Protein AF-A0A2R6N640-F1 (afdb_monomer_lite)

Radius of gyration: 15.19 Å; chains: 1; bounding box: 31×18×44 Å

Foldseek 3Di:
DVVVLCCCLVPVLVVCLVCLVVCQVVCVVVVHDSVRCNVVSNVSSVVSVVVVVVVVVVVVVVVD

Structure (mmCIF, N/CA/C/O backbone):
data_AF-A0A2R6N640-F1
#
_entry.id   AF-A0A2R6N640-F1
#
loop_
_atom_site.group_PDB
_atom_site.id
_atom_site.type_symbol
_atom_site.label_atom_id
_atom_site.label_alt_id
_atom_site.label_comp_id
_atom_site.label_asym_id
_atom_site.label_entity_id
_atom_site.label_seq_id
_atom_site.pdbx_PDB_ins_code
_atom_site.Cartn_x
_atom_site.Cartn_y
_atom_site.Cartn_z
_atom_site.occupancy
_atom_site.B_iso_or_equiv
_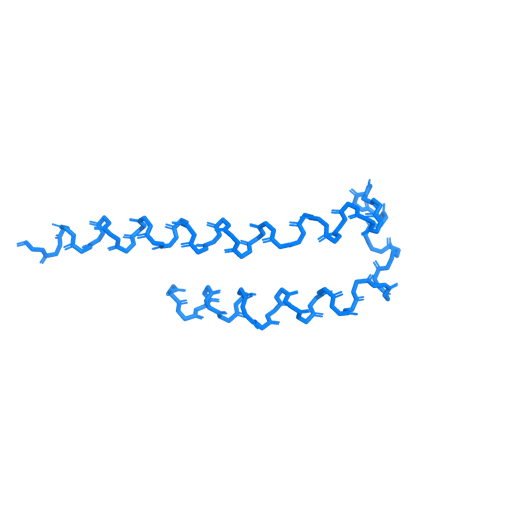atom_site.auth_seq_id
_atom_site.auth_comp_id
_atom_site.auth_asym_id
_atom_site.auth_atom_id
_atom_site.pdbx_PDB_model_num
ATOM 1 N N . VAL A 1 1 ? -15.982 1.944 2.759 1.00 89.25 1 VAL A N 1
ATOM 2 C CA . VAL A 1 1 ? -14.511 2.142 2.773 1.00 89.25 1 VAL A CA 1
ATOM 3 C C . VAL A 1 1 ? -13.772 0.812 2.695 1.00 89.25 1 VAL A C 1
ATOM 5 O O . VAL A 1 1 ? -13.121 0.594 1.686 1.00 89.25 1 VAL A O 1
ATOM 8 N N . LEU A 1 2 ? -13.932 -0.098 3.670 1.00 94.81 2 LEU A N 1
ATOM 9 C CA . LEU A 1 2 ? -13.199 -1.376 3.709 1.00 94.81 2 LEU A CA 1
ATOM 10 C C . LEU A 1 2 ? -13.298 -2.191 2.408 1.00 94.81 2 LEU A C 1
ATOM 12 O O . LEU A 1 2 ? -12.276 -2.556 1.848 1.00 94.81 2 LEU A O 1
ATOM 16 N N . VAL A 1 3 ? -14.511 -2.408 1.888 1.00 97.69 3 VAL A N 1
ATOM 17 C CA . VAL A 1 3 ? -14.715 -3.164 0.636 1.00 97.69 3 VAL A CA 1
ATOM 18 C C . VAL A 1 3 ? -13.942 -2.546 -0.532 1.00 97.69 3 VAL A C 1
ATOM 20 O O . VAL A 1 3 ? -13.254 -3.253 -1.256 1.00 97.69 3 VAL A O 1
ATOM 23 N N . GLY A 1 4 ? -13.995 -1.219 -0.683 1.00 98.12 4 GLY A N 1
ATOM 24 C CA . GLY A 1 4 ? -13.255 -0.519 -1.735 1.00 98.12 4 GLY A CA 1
ATOM 25 C C . GLY A 1 4 ? -11.743 -0.685 -1.592 1.00 98.12 4 GLY A C 1
ATOM 26 O O . GLY A 1 4 ? -11.062 -0.947 -2.575 1.00 98.12 4 GLY A O 1
ATOM 27 N N . VAL A 1 5 ? -11.224 -0.610 -0.364 1.00 98.25 5 VAL A N 1
ATOM 28 C CA . VAL A 1 5 ? -9.799 -0.830 -0.076 1.00 98.25 5 VAL A CA 1
ATOM 29 C C . VAL A 1 5 ? -9.392 -2.257 -0.419 1.00 98.25 5 VAL A C 1
ATOM 31 O O . VAL A 1 5 ? -8.385 -2.445 -1.089 1.00 98.25 5 VAL A O 1
ATOM 34 N N . VAL A 1 6 ? -10.200 -3.250 -0.045 1.00 97.81 6 VAL A N 1
ATOM 35 C CA . VAL A 1 6 ? -9.953 -4.657 -0.386 1.00 97.81 6 VAL A CA 1
ATOM 36 C C . VAL A 1 6 ? -9.911 -4.850 -1.903 1.00 97.81 6 VAL A C 1
ATOM 38 O O . VAL A 1 6 ? -8.965 -5.447 -2.411 1.00 97.81 6 VAL A O 1
ATOM 41 N N . VAL A 1 7 ? -10.873 -4.294 -2.645 1.00 98.62 7 VAL A N 1
ATOM 42 C CA . VAL A 1 7 ? -10.876 -4.363 -4.117 1.00 98.62 7 VAL A CA 1
ATOM 43 C C . VAL A 1 7 ? -9.619 -3.712 -4.699 1.00 98.62 7 VAL A C 1
ATOM 45 O O . VAL A 1 7 ? -8.957 -4.304 -5.551 1.00 98.62 7 VAL A O 1
ATOM 48 N N . VAL A 1 8 ? -9.231 -2.528 -4.222 1.00 98.50 8 VAL A N 1
ATOM 49 C CA . VAL A 1 8 ? -8.011 -1.865 -4.704 1.00 98.50 8 VAL A CA 1
ATOM 50 C C . VAL A 1 8 ? -6.766 -2.704 -4.394 1.00 98.50 8 VAL A C 1
ATOM 52 O O . VAL A 1 8 ? -5.931 -2.912 -5.273 1.00 98.50 8 VAL A O 1
ATOM 55 N N . SER A 1 9 ? -6.647 -3.219 -3.171 1.00 98.00 9 SER A N 1
ATOM 56 C CA . SER A 1 9 ? -5.446 -3.907 -2.699 1.00 98.00 9 SER A CA 1
ATOM 57 C C . SER A 1 9 ? -5.256 -5.306 -3.276 1.00 98.00 9 SER A C 1
ATOM 59 O O . SER A 1 9 ? -4.121 -5.687 -3.552 1.00 98.00 9 SER A O 1
ATOM 61 N N . PHE A 1 10 ? -6.339 -6.062 -3.462 1.00 97.94 10 PHE A N 1
ATOM 62 C CA . PHE A 1 10 ? -6.273 -7.473 -3.852 1.00 97.94 10 PHE A CA 1
ATOM 63 C C . PHE A 1 10 ? -6.686 -7.739 -5.300 1.00 97.94 10 PHE A C 1
ATOM 65 O O . PHE A 1 10 ? -6.437 -8.834 -5.796 1.00 97.94 10 PHE A O 1
ATOM 72 N N . LEU A 1 11 ? -7.278 -6.762 -5.994 1.00 98.31 11 LEU A N 1
ATOM 73 C CA . LEU A 1 11 ? -7.653 -6.907 -7.401 1.00 98.31 11 LEU A CA 1
ATOM 74 C C . LEU A 1 11 ? -6.953 -5.870 -8.279 1.00 98.31 11 LEU A C 1
ATOM 76 O O . LEU A 1 11 ? -6.196 -6.239 -9.173 1.00 98.31 11 LEU A O 1
ATOM 80 N N . VAL A 1 12 ? -7.152 -4.577 -8.007 1.00 98.44 12 VAL A N 1
ATOM 81 C CA . VAL A 1 12 ? -6.664 -3.506 -8.895 1.00 98.44 12 VAL A CA 1
ATOM 82 C C . VAL A 1 12 ? -5.139 -3.454 -8.937 1.00 98.44 12 VAL A C 1
ATOM 84 O O . VAL A 1 12 ? -4.561 -3.477 -10.022 1.00 98.44 12 VAL A O 1
ATOM 87 N N . VAL A 1 13 ? -4.476 -3.406 -7.778 1.00 98.25 13 VAL A N 1
ATOM 88 C CA . VAL A 1 13 ? -3.009 -3.311 -7.724 1.00 98.25 13 VAL A CA 1
ATOM 89 C C . VAL A 1 13 ? -2.339 -4.567 -8.296 1.00 98.25 13 VAL A C 1
ATOM 91 O O . VAL A 1 13 ? -1.476 -4.404 -9.157 1.00 98.25 13 VAL A O 1
ATOM 94 N N . PRO A 1 14 ? -2.732 -5.805 -7.933 1.00 97.88 14 PRO A N 1
ATOM 95 C CA . PRO A 1 14 ? -2.168 -7.005 -8.550 1.00 97.88 14 PRO A CA 1
ATOM 96 C C . PRO A 1 14 ? -2.348 -7.046 -10.070 1.00 97.88 14 PRO A C 1
ATOM 98 O O . PRO A 1 14 ? -1.384 -7.319 -10.781 1.00 97.88 14 PRO A O 1
ATOM 101 N N . ILE A 1 15 ? -3.536 -6.707 -10.585 1.00 98.44 15 ILE A N 1
ATOM 102 C CA . ILE A 1 15 ? -3.764 -6.616 -12.034 1.00 98.44 15 ILE A CA 1
ATOM 103 C C . ILE A 1 15 ? -2.831 -5.569 -12.656 1.00 98.44 15 ILE A C 1
ATOM 105 O O . ILE A 1 15 ? -2.170 -5.855 -13.652 1.00 98.44 15 ILE A O 1
ATOM 109 N N . ALA A 1 16 ? -2.704 -4.384 -12.056 1.00 97.38 16 ALA A N 1
ATOM 110 C CA . ALA A 1 16 ? -1.804 -3.348 -12.557 1.00 97.38 16 ALA A CA 1
ATOM 111 C C . ALA A 1 16 ? -0.334 -3.813 -12.607 1.00 97.38 16 ALA A C 1
ATOM 113 O O . ALA A 1 16 ? 0.365 -3.512 -13.573 1.00 97.38 16 ALA A O 1
ATOM 114 N N . ILE A 1 17 ? 0.125 -4.600 -11.624 1.00 97.06 17 ILE A N 1
ATOM 115 C CA . ILE A 1 17 ? 1.473 -5.200 -11.614 1.00 97.06 17 ILE A CA 1
ATOM 116 C C . ILE A 1 17 ? 1.678 -6.141 -12.813 1.00 97.06 17 ILE A C 1
ATOM 118 O O . ILE A 1 17 ? 2.756 -6.139 -13.411 1.00 97.06 17 IL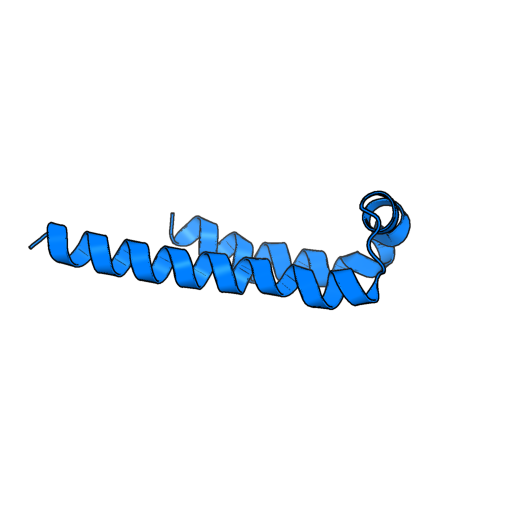E A O 1
ATOM 122 N N . LEU A 1 18 ? 0.661 -6.919 -13.200 1.00 97.31 18 LEU A N 1
ATOM 123 C CA . LEU A 1 18 ? 0.740 -7.806 -14.370 1.00 97.31 18 LEU A CA 1
ATOM 124 C C . LEU A 1 18 ? 0.865 -7.017 -15.682 1.00 97.31 18 LEU A C 1
ATOM 126 O O . LEU A 1 18 ? 1.591 -7.425 -16.588 1.00 97.31 18 LEU A O 1
ATOM 130 N N . PHE A 1 19 ? 0.195 -5.867 -15.776 1.00 97.56 19 PHE A N 1
ATOM 131 C CA . PHE A 1 19 ? 0.206 -5.025 -16.976 1.00 97.56 19 PHE A CA 1
ATOM 132 C C . PHE A 1 19 ? 1.341 -3.991 -17.014 1.00 97.56 19 PHE A C 1
ATOM 134 O O . PHE A 1 19 ? 1.549 -3.361 -18.051 1.00 97.56 19 PHE A O 1
ATOM 141 N N . LEU A 1 20 ? 2.127 -3.856 -15.943 1.00 95.50 20 LEU A N 1
ATOM 142 C CA . LEU A 1 20 ? 3.226 -2.889 -15.824 1.00 95.50 20 LEU A CA 1
ATOM 143 C C . LEU A 1 20 ? 4.200 -2.874 -17.026 1.00 95.50 20 LEU A C 1
ATOM 145 O O . LEU A 1 20 ? 4.510 -1.782 -17.505 1.00 95.50 20 LEU A O 1
ATOM 149 N N . PRO A 1 21 ? 4.641 -4.023 -17.588 1.00 95.56 21 PRO A N 1
ATOM 150 C CA . PRO A 1 21 ? 5.542 -4.037 -18.746 1.00 95.56 21 PRO A CA 1
ATOM 151 C C . PRO A 1 21 ? 4.938 -3.399 -20.003 1.00 95.56 21 PRO A C 1
ATOM 153 O O . PRO A 1 21 ? 5.663 -2.826 -20.813 1.00 95.56 21 PRO A O 1
ATOM 156 N N . HIS A 1 22 ? 3.613 -3.471 -20.153 1.00 96.56 22 HIS A N 1
ATOM 157 C CA . HIS A 1 22 ? 2.880 -2.915 -21.292 1.00 96.56 22 HIS A CA 1
ATOM 158 C C . HIS A 1 22 ? 2.639 -1.404 -21.143 1.00 96.56 22 HIS A C 1
ATOM 160 O O . HIS A 1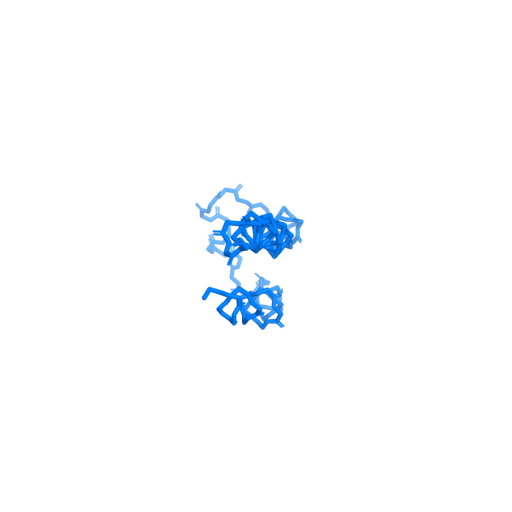 22 ? 2.386 -0.721 -22.130 1.00 96.56 22 HIS A O 1
ATOM 166 N N . ALA A 1 23 ? 2.759 -0.866 -19.925 1.00 95.44 23 ALA A N 1
ATOM 167 C CA . ALA A 1 23 ? 2.561 0.548 -19.604 1.00 95.44 23 ALA A CA 1
ATOM 168 C C . ALA A 1 23 ? 3.884 1.333 -19.492 1.00 95.44 23 ALA A C 1
ATOM 170 O O . ALA A 1 23 ? 3.932 2.386 -18.857 1.00 95.44 23 ALA A O 1
ATOM 171 N N . ARG A 1 24 ? 4.974 0.832 -20.091 1.00 93.62 24 ARG A N 1
ATOM 172 C CA . ARG A 1 24 ? 6.327 1.385 -19.917 1.00 93.62 24 ARG A CA 1
ATOM 173 C C . ARG A 1 24 ? 6.431 2.878 -20.248 1.00 93.62 24 ARG A C 1
ATOM 175 O O . ARG A 1 24 ? 6.988 3.619 -19.447 1.00 93.62 24 ARG A O 1
ATOM 182 N N . SER A 1 25 ? 5.861 3.322 -21.368 1.00 93.88 25 SER A N 1
ATOM 183 C CA . SER A 1 25 ? 5.881 4.738 -21.775 1.00 93.88 25 SER A CA 1
ATOM 184 C C . SER A 1 25 ? 5.182 5.650 -20.764 1.00 93.88 25 SER A C 1
ATOM 186 O O . SER A 1 25 ? 5.651 6.749 -20.480 1.00 93.88 25 SER A O 1
ATOM 188 N N . LEU A 1 26 ? 4.085 5.175 -20.171 1.00 94.31 26 LEU A N 1
ATOM 189 C CA . LEU A 1 26 ? 3.360 5.889 -19.128 1.00 94.31 26 LEU A CA 1
ATOM 190 C C . LEU A 1 26 ? 4.179 5.944 -17.834 1.00 94.31 26 LEU A C 1
ATOM 192 O O . LEU A 1 26 ? 4.305 7.012 -17.250 1.00 94.31 26 LEU A O 1
ATOM 196 N N . ILE A 1 27 ? 4.800 4.842 -17.412 1.00 95.06 27 ILE A N 1
ATOM 197 C CA . ILE A 1 27 ? 5.659 4.803 -16.213 1.00 95.06 27 ILE A CA 1
ATOM 198 C C . ILE A 1 27 ? 6.855 5.755 -16.361 1.00 95.06 27 ILE A C 1
ATOM 200 O O . ILE A 1 27 ? 7.155 6.523 -15.446 1.00 95.06 27 ILE A O 1
ATOM 204 N N . GLU A 1 28 ? 7.495 5.751 -17.531 1.00 94.69 28 GLU A N 1
ATOM 205 C CA . GLU A 1 28 ? 8.616 6.641 -17.848 1.00 94.69 28 GLU A CA 1
ATOM 206 C C . GLU A 1 28 ? 8.183 8.119 -17.885 1.00 94.69 28 GLU A C 1
ATOM 208 O O . GLU A 1 28 ? 8.964 8.980 -17.485 1.00 94.69 28 GLU A O 1
ATOM 213 N N . SER A 1 29 ? 6.928 8.430 -18.247 1.00 95.38 29 SER A N 1
ATOM 214 C CA . SER A 1 29 ? 6.390 9.803 -18.166 1.00 95.38 29 SER A CA 1
ATOM 215 C C . SER A 1 29 ? 6.282 10.346 -16.734 1.00 95.38 29 SER A C 1
ATOM 217 O O . SER A 1 29 ? 6.343 11.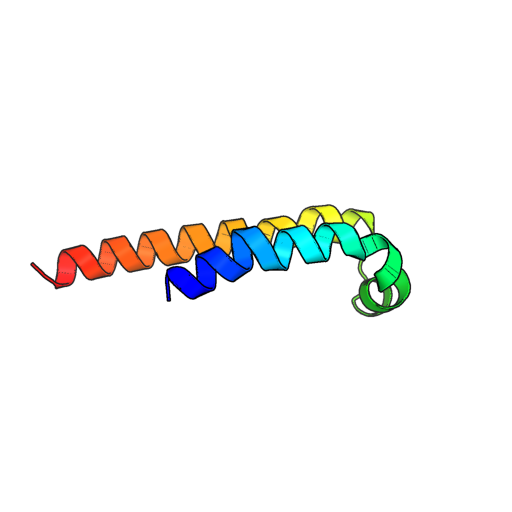556 -16.530 1.00 95.38 29 SER A O 1
ATOM 219 N N . PHE A 1 30 ? 6.204 9.461 -15.734 1.00 92.81 30 PHE A N 1
ATOM 220 C CA . PHE A 1 30 ? 6.295 9.819 -14.314 1.00 92.81 30 PHE A CA 1
ATOM 221 C C . PHE A 1 30 ? 7.748 9.862 -13.804 1.00 92.81 30 PHE A C 1
ATOM 223 O O . PHE A 1 30 ? 7.973 9.990 -12.602 1.00 92.81 30 PHE A O 1
ATOM 230 N N . GLY A 1 31 ? 8.744 9.727 -14.689 1.00 93.69 31 GLY A N 1
ATOM 231 C CA . GLY A 1 31 ? 10.165 9.685 -14.332 1.00 93.69 31 GLY A CA 1
ATOM 232 C C . GLY A 1 31 ? 10.579 8.408 -13.596 1.00 93.69 31 GLY A C 1
ATOM 233 O O . GLY A 1 31 ? 11.652 8.355 -12.995 1.00 93.69 31 GLY A O 1
ATOM 234 N N . LEU A 1 32 ? 9.734 7.374 -13.613 1.00 94.75 32 LEU A N 1
ATOM 235 C CA . LEU A 1 32 ? 9.998 6.114 -12.932 1.00 94.75 32 LEU A CA 1
ATOM 236 C C . LEU A 1 32 ? 10.652 5.115 -13.883 1.00 94.75 32 LEU A C 1
ATOM 238 O O . LEU A 1 32 ? 10.275 4.970 -15.042 1.00 94.75 32 LEU A O 1
ATOM 242 N N . THR A 1 33 ? 11.605 4.351 -13.353 1.00 96.06 33 THR A N 1
ATOM 243 C CA . THR A 1 33 ? 12.057 3.126 -14.020 1.00 96.06 33 THR A CA 1
ATOM 244 C C . THR A 1 33 ? 11.051 2.004 -13.774 1.00 96.06 33 THR A C 1
ATOM 246 O O . THR A 1 33 ? 10.367 1.983 -12.748 1.00 96.06 33 THR A O 1
ATOM 249 N N . LEU A 1 34 ? 11.010 1.008 -14.664 1.00 95.69 34 LEU A N 1
ATOM 250 C CA . LEU A 1 34 ? 10.142 -0.163 -14.488 1.00 95.69 34 LEU A CA 1
ATOM 251 C C . LEU A 1 34 ? 10.409 -0.879 -13.150 1.00 95.69 34 LEU A C 1
ATOM 253 O O . LEU A 1 34 ? 9.479 -1.270 -12.448 1.00 95.69 34 LEU A O 1
ATOM 257 N N . ARG A 1 35 ? 11.683 -0.981 -12.749 1.00 95.81 35 ARG A N 1
ATOM 258 C CA . ARG A 1 35 ? 12.080 -1.539 -11.448 1.00 95.81 35 ARG A CA 1
ATOM 259 C C . ARG A 1 35 ? 11.501 -0.734 -10.284 1.00 95.81 35 ARG A C 1
ATOM 261 O O . ARG A 1 35 ? 10.977 -1.327 -9.346 1.00 95.81 35 ARG A O 1
ATOM 268 N N . ALA A 1 36 ? 11.598 0.595 -10.335 1.00 97.06 36 ALA A N 1
ATOM 269 C CA . ALA A 1 36 ? 11.043 1.455 -9.293 1.00 97.06 36 ALA A CA 1
ATOM 270 C C . ALA A 1 36 ? 9.518 1.302 -9.197 1.00 97.06 36 ALA A C 1
ATOM 272 O O . ALA A 1 36 ? 8.990 1.210 -8.093 1.00 97.06 36 ALA A O 1
ATOM 273 N N . ALA A 1 37 ? 8.824 1.183 -10.332 1.00 96.25 37 ALA A N 1
ATOM 274 C CA . ALA A 1 37 ? 7.383 0.951 -10.355 1.00 96.25 37 ALA A CA 1
ATOM 275 C C . ALA A 1 37 ? 6.997 -0.378 -9.680 1.00 96.25 37 ALA A C 1
ATOM 277 O O . ALA A 1 37 ? 6.093 -0.385 -8.849 1.00 96.25 37 ALA A O 1
ATOM 278 N N . TYR A 1 38 ? 7.721 -1.475 -9.943 1.00 96.56 38 TYR A N 1
ATOM 279 C CA . TYR A 1 38 ? 7.489 -2.761 -9.264 1.00 96.56 38 TYR A CA 1
ATOM 280 C C . TYR A 1 38 ? 7.690 -2.702 -7.745 1.00 96.56 38 TYR A C 1
ATOM 282 O O . TYR A 1 38 ? 7.014 -3.422 -7.015 1.00 96.56 38 TYR A O 1
ATOM 290 N N . LEU A 1 39 ? 8.598 -1.852 -7.262 1.00 96.00 39 LEU A N 1
ATOM 291 C CA . LEU A 1 39 ? 8.839 -1.667 -5.828 1.00 96.00 39 LEU A CA 1
ATOM 292 C C . LEU A 1 39 ? 7.805 -0.737 -5.180 1.00 96.00 39 LEU A C 1
ATOM 294 O O . LEU A 1 39 ? 7.404 -0.960 -4.040 1.00 96.00 39 LEU A O 1
ATOM 298 N N . ALA A 1 40 ? 7.366 0.297 -5.899 1.00 96.00 40 ALA A N 1
ATOM 299 C CA . ALA A 1 40 ? 6.468 1.319 -5.376 1.00 96.00 40 ALA A CA 1
ATOM 300 C C . ALA A 1 40 ? 4.991 0.900 -5.404 1.00 96.00 40 ALA A C 1
ATOM 302 O O . ALA A 1 40 ? 4.261 1.201 -4.462 1.00 96.00 40 ALA A O 1
ATOM 303 N N . LEU A 1 41 ? 4.528 0.194 -6.443 1.00 96.06 41 LEU A N 1
ATOM 304 C CA . LEU A 1 41 ? 3.106 -0.159 -6.584 1.00 96.06 41 LEU A CA 1
ATOM 305 C C . LEU A 1 41 ? 2.554 -0.966 -5.391 1.00 96.06 41 LEU A C 1
ATOM 307 O O . LEU A 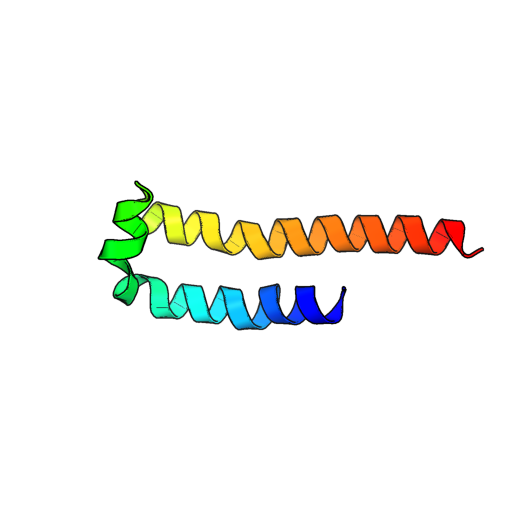1 41 ? 1.472 -0.626 -4.910 1.00 96.06 41 LEU A O 1
ATOM 311 N N . PRO A 1 42 ? 3.277 -1.967 -4.841 1.00 97.00 42 PRO A N 1
ATOM 312 C CA . PRO A 1 42 ? 2.855 -2.696 -3.641 1.00 97.00 42 PRO A CA 1
ATOM 313 C C . PRO A 1 42 ? 2.817 -1.854 -2.357 1.00 97.00 42 PRO A C 1
ATOM 315 O O . PRO A 1 42 ? 2.228 -2.284 -1.366 1.00 97.00 42 PRO A O 1
ATOM 318 N N . MET A 1 43 ? 3.391 -0.647 -2.337 1.00 97.94 43 MET A N 1
ATOM 319 C CA . MET A 1 43 ? 3.247 0.252 -1.185 1.00 97.94 43 MET A CA 1
ATOM 320 C C . MET A 1 43 ? 1.830 0.815 -1.074 1.00 97.94 43 MET A C 1
ATOM 322 O O . MET A 1 43 ? 1.367 1.088 0.031 1.00 97.94 43 MET A O 1
ATOM 326 N N . ILE A 1 44 ? 1.107 0.922 -2.193 1.00 97.94 44 ILE A N 1
ATOM 327 C CA . ILE A 1 44 ? -0.288 1.373 -2.213 1.00 97.94 44 ILE A CA 1
ATOM 328 C C . ILE A 1 44 ? -1.172 0.478 -1.322 1.00 97.94 44 ILE A C 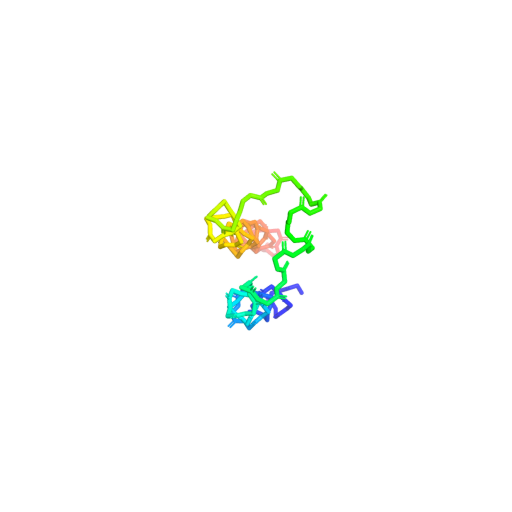1
ATOM 330 O O . ILE A 1 44 ? -1.785 1.012 -0.395 1.00 97.94 44 ILE A O 1
ATOM 334 N N . PRO A 1 45 ? -1.245 -0.859 -1.510 1.00 97.81 45 PRO A N 1
ATOM 335 C CA . PRO A 1 45 ? -2.042 -1.708 -0.633 1.00 97.81 45 PRO A CA 1
ATOM 336 C C . PRO A 1 45 ? -1.542 -1.691 0.812 1.00 97.81 45 PRO A C 1
ATOM 338 O O . PRO A 1 45 ? -2.370 -1.665 1.716 1.00 97.81 45 PRO A O 1
ATOM 341 N N . ALA A 1 46 ? -0.227 -1.640 1.052 1.00 98.06 46 ALA A N 1
ATOM 342 C CA . ALA A 1 46 ? 0.318 -1.598 2.410 1.00 98.06 46 ALA A CA 1
ATOM 343 C C . ALA A 1 46 ? -0.171 -0.365 3.193 1.00 98.06 46 ALA A C 1
ATOM 345 O O . ALA A 1 46 ? -0.691 -0.495 4.304 1.00 98.06 46 ALA A O 1
ATOM 346 N N . VAL A 1 47 ? -0.065 0.826 2.595 1.00 98.44 47 VAL A N 1
ATOM 347 C CA . VAL A 1 47 ? -0.501 2.081 3.224 1.00 98.44 47 VAL A CA 1
ATOM 348 C C . VAL A 1 47 ? -2.019 2.122 3.375 1.00 98.44 47 VAL A C 1
ATOM 350 O O . VAL A 1 47 ? -2.510 2.490 4.442 1.00 98.44 47 VAL A O 1
ATOM 353 N N . LEU A 1 48 ? -2.775 1.710 2.351 1.00 98.31 48 LEU A N 1
ATOM 354 C CA . LEU A 1 48 ? -4.238 1.691 2.418 1.00 98.31 48 LEU A CA 1
ATOM 355 C C . LEU A 1 48 ? -4.742 0.757 3.524 1.00 98.31 48 LEU A C 1
ATOM 357 O O . LEU A 1 48 ? -5.585 1.155 4.330 1.00 98.31 48 LEU A O 1
ATOM 361 N N . LEU A 1 49 ? -4.221 -0.469 3.595 1.00 98.06 49 LEU A N 1
ATOM 362 C CA . LEU A 1 49 ? -4.621 -1.440 4.614 1.00 98.06 49 LEU A CA 1
ATOM 363 C C . LEU A 1 49 ? -4.216 -0.974 6.017 1.00 98.06 49 LEU A C 1
ATOM 365 O O . LEU A 1 49 ? -5.035 -1.025 6.931 1.00 98.06 49 LEU A O 1
ATOM 369 N N . GLY A 1 50 ? -3.008 -0.430 6.187 1.00 98.00 50 GLY A N 1
ATOM 370 C CA . GLY A 1 50 ? -2.567 0.125 7.469 1.00 98.00 50 GLY A CA 1
ATOM 371 C C . GLY A 1 50 ? -3.431 1.300 7.938 1.00 98.00 50 GLY A C 1
ATOM 372 O O . GLY A 1 50 ? -3.946 1.290 9.057 1.00 98.00 50 GLY A O 1
ATOM 373 N N . ALA A 1 51 ? -3.665 2.289 7.071 1.00 98.31 51 ALA A N 1
ATOM 374 C CA . ALA A 1 51 ? -4.491 3.453 7.394 1.00 98.31 51 ALA A CA 1
ATOM 375 C C . ALA A 1 51 ? -5.939 3.057 7.724 1.00 98.31 51 ALA A C 1
ATOM 377 O O . ALA A 1 51 ? -6.547 3.590 8.655 1.00 98.31 51 ALA A O 1
ATOM 378 N N . THR A 1 52 ? -6.492 2.094 6.987 1.00 98.06 52 THR A N 1
ATOM 379 C CA . THR A 1 52 ? -7.869 1.628 7.204 1.00 98.06 52 THR A CA 1
ATOM 380 C C . THR A 1 52 ? -8.011 0.786 8.464 1.00 98.06 52 THR A C 1
ATOM 382 O O . THR A 1 52 ? -9.039 0.897 9.131 1.00 98.06 52 THR A O 1
ATOM 385 N N . ALA A 1 53 ? -6.980 0.032 8.851 1.00 97.12 53 ALA A N 1
ATOM 386 C CA . ALA A 1 53 ? -6.930 -0.651 10.139 1.00 97.12 53 ALA A CA 1
ATOM 387 C C . ALA A 1 53 ? -6.932 0.350 11.306 1.00 97.12 53 ALA A C 1
ATOM 389 O O . ALA A 1 53 ? -7.728 0.207 12.236 1.00 97.12 53 ALA A O 1
ATOM 390 N N . VAL A 1 54 ? -6.114 1.410 11.231 1.00 97.94 54 VAL A N 1
ATOM 391 C CA . VAL A 1 54 ? -6.098 2.481 12.246 1.00 97.94 54 VAL A CA 1
ATOM 392 C C . VAL A 1 54 ? -7.457 3.173 12.328 1.00 97.94 54 VAL A C 1
ATOM 394 O O . VAL A 1 54 ? -7.997 3.340 13.422 1.00 97.94 54 VAL A O 1
ATOM 397 N N . TRP A 1 55 ? -8.046 3.527 11.183 1.00 96.88 55 TRP A N 1
ATOM 398 C CA . TRP A 1 55 ? -9.384 4.115 11.125 1.00 96.88 55 TRP A CA 1
ATOM 399 C C . TRP A 1 55 ? -10.443 3.210 11.765 1.00 96.88 55 TRP A C 1
ATOM 401 O O . TRP A 1 55 ? -11.238 3.683 12.579 1.00 96.88 55 TRP A O 1
ATOM 411 N N . ALA A 1 56 ? -10.437 1.916 11.435 1.00 96.00 56 ALA A N 1
ATOM 412 C CA . ALA A 1 56 ? -11.380 0.951 11.990 1.00 96.00 56 ALA A CA 1
ATOM 413 C C . ALA A 1 56 ? -11.230 0.844 13.514 1.00 96.00 56 ALA A C 1
ATOM 415 O O . ALA A 1 56 ? -12.231 0.889 14.228 1.00 96.00 56 ALA A O 1
ATOM 416 N N . ALA A 1 57 ? -9.992 0.795 14.014 1.00 96.56 57 ALA A N 1
ATOM 417 C CA . ALA A 1 57 ? -9.707 0.741 15.444 1.00 96.56 57 ALA A CA 1
ATOM 418 C C . ALA A 1 57 ? -10.165 2.008 16.182 1.00 96.56 57 ALA A C 1
ATOM 420 O O . ALA A 1 57 ? -10.749 1.910 17.258 1.00 96.56 57 ALA A O 1
ATOM 421 N N . VAL A 1 58 ? -9.911 3.201 15.628 1.00 97.44 58 VAL A N 1
ATOM 422 C CA . VAL A 1 58 ? -10.382 4.472 16.211 1.00 97.44 58 VAL A CA 1
ATOM 423 C C . VAL A 1 58 ? -11.905 4.508 16.256 1.00 97.44 58 VAL A C 1
ATOM 425 O O . VAL A 1 58 ? -12.475 4.842 17.291 1.00 97.44 58 VAL A O 1
ATOM 428 N N . ARG A 1 59 ? -12.559 4.121 15.159 1.00 95.12 59 ARG A N 1
ATOM 429 C CA . ARG A 1 59 ? -14.016 4.168 15.048 1.00 95.12 59 ARG A CA 1
ATOM 430 C C . ARG A 1 59 ? -14.717 3.182 15.978 1.00 95.12 59 ARG A C 1
ATOM 432 O O . ARG A 1 59 ? -15.771 3.521 16.506 1.00 95.12 59 ARG A O 1
ATOM 439 N N . ALA A 1 60 ? -14.140 1.998 16.183 1.00 94.50 60 ALA A N 1
ATOM 440 C CA . ALA A 1 60 ? -14.663 1.018 17.129 1.00 94.50 60 ALA A CA 1
ATOM 441 C C . ALA A 1 60 ? -14.711 1.592 18.554 1.00 94.50 60 ALA A C 1
ATOM 443 O O . ALA A 1 60 ? -15.756 1.536 19.185 1.00 94.50 60 ALA A O 1
ATOM 444 N N . ARG A 1 61 ? -13.633 2.251 19.006 1.00 93.94 61 ARG A N 1
ATOM 445 C CA . ARG A 1 61 ? -13.571 2.863 20.347 1.00 93.94 61 ARG A CA 1
ATOM 446 C C . ARG A 1 61 ? -14.559 4.008 20.558 1.00 93.94 61 ARG A C 1
ATOM 448 O O . ARG A 1 61 ? -14.952 4.261 21.680 1.00 93.94 61 ARG A O 1
ATOM 455 N N . THR A 1 62 ? -14.907 4.747 19.505 1.00 89.81 62 THR A N 1
ATOM 456 C CA . THR A 1 62 ? -15.884 5.850 19.596 1.00 89.81 62 THR A CA 1
ATOM 457 C C . THR A 1 62 ? -17.339 5.389 19.532 1.00 89.81 62 THR A C 1
ATOM 459 O O . THR A 1 62 ? -18.233 6.215 19.679 1.00 89.81 62 THR A O 1
ATOM 462 N N . ALA A 1 63 ? -17.578 4.122 19.188 1.00 82.06 63 ALA A N 1
ATOM 463 C CA . ALA A 1 63 ? -18.918 3.556 19.058 1.00 82.06 63 ALA A CA 1
ATOM 464 C C . ALA A 1 63 ? -19.395 2.840 20.336 1.00 82.06 63 ALA A C 1
ATOM 466 O O . ALA A 1 63 ? -20.571 2.485 20.403 1.00 82.06 63 ALA A O 1
ATOM 467 N N . GLU A 1 64 ? -18.489 2.621 21.294 1.00 65.00 64 GLU A N 1
ATOM 468 C CA . GLU A 1 64 ? -18.763 2.183 22.671 1.00 65.00 64 GLU A CA 1
ATOM 469 C C . GLU A 1 64 ? -19.096 3.385 23.566 1.00 65.00 64 GLU A C 1
ATOM 471 O O . GLU A 1 64 ? -19.976 3.227 24.441 1.00 65.00 64 GLU A O 1
#

Secondary structure (DSSP, 8-state):
-HHHHHHIIIIIHHHHHHHGGGGHHHHHHTT--HHHHHHHTTHHHHHHHHHHHHHHHHHHHTT-

pLDDT: mean 95.73, std 4.68, range [65.0, 98.62]

Sequence (64 aa):
VLVGVVVVSFLVVPIAILFLPHARSLIESFGLTLRAAYLALPMIPAVLLGATAVWAAVRARTAE